Protein AF-A0A961CPA6-F1 (afdb_monomer)

Solvent-accessible surface area (backbone atoms only — not comparable to full-atom values): 4856 Å² total; per-residue (Å²): 136,83,77,77,85,76,70,89,69,88,83,78,95,75,92,78,92,65,60,66,72,56,49,56,50,44,51,50,56,14,62,79,66,79,48,55,53,65,58,57,50,52,53,53,49,51,58,48,59,76,64,51,67,59,68,74,68,71,69,46,77,81,80,80,72,73,83,78,79,85,130

Foldseek 3Di:
DDDPPPDPDDDDDDDDDDDPVVVVVLVVVCVVVVHDSVVVVVVVVVVVVVPDDDPVVVPPPPPPPPPPDDD

Secondary structure (DSSP, 8-state):
-PPP---SSPP--------HHHHHHHHHHHHHTT--HHHHHHHHHHHHHHHSPPHHHHSS-----------

Sequence (71 aa):
MGRPRVSDERRIATAVRLPESVHRRLQAAARDRDVSANLIVTRAVEEYLDRLPSADAVLAPSRTGTPRTAS

Nearest PDB structures (foldseek):
  5x3t-assembly1_G  TM=6.258E-01  e=1.064E+00  Mycobacterium tuberculosis H37Rv
  5x3t-assembly1_E  TM=6.513E-01  e=1.813E+00  Mycobacterium tuberculosis H37Rv
  8pv2-assembly1_CQ  TM=6.513E-01  e=8.974E+00  Thermochaetoides thermophila DSM 1495

Structure (mmCIF, N/CA/C/O backbone):
data_AF-A0A961CPA6-F1
#
_entry.id   AF-A0A961CPA6-F1
#
loop_
_atom_site.group_PDB
_atom_site.id
_atom_site.type_symbol
_atom_site.label_atom_id
_atom_site.label_alt_id
_atom_site.label_comp_id
_atom_site.label_asym_id
_atom_site.label_entity_id
_atom_site.label_seq_id
_atom_site.pdbx_PDB_ins_code
_atom_site.Cartn_x
_atom_site.Cartn_y
_atom_site.Cartn_z
_atom_site.occupancy
_atom_site.B_iso_or_equiv
_atom_site.auth_seq_id
_atom_site.auth_comp_id
_atom_site.auth_asym_id
_atom_site.auth_atom_id
_atom_site.pdbx_PDB_model_num
ATOM 1 N N . MET A 1 1 ? 9.122 9.383 -27.911 1.00 47.56 1 MET A N 1
ATOM 2 C CA . MET A 1 1 ? 9.628 9.065 -26.556 1.00 47.56 1 MET A CA 1
ATOM 3 C C . MET A 1 1 ? 8.915 9.974 -25.561 1.00 47.56 1 MET A C 1
ATOM 5 O O . MET A 1 1 ? 9.192 11.165 -25.550 1.00 47.56 1 MET A O 1
ATOM 9 N N . GLY A 1 2 ? 7.916 9.461 -24.836 1.00 63.44 2 GLY A N 1
ATOM 10 C CA . GLY A 1 2 ? 7.108 10.248 -23.895 1.00 63.44 2 GLY A CA 1
ATOM 11 C C . GLY A 1 2 ? 7.861 10.489 -22.588 1.00 63.44 2 GLY A C 1
ATOM 12 O O . GLY A 1 2 ? 8.420 9.555 -22.019 1.00 63.44 2 GLY A O 1
ATOM 13 N N . ARG A 1 3 ? 7.907 11.743 -22.132 1.00 65.56 3 ARG A N 1
ATOM 14 C CA . ARG A 1 3 ? 8.545 12.129 -20.866 1.00 65.56 3 ARG A CA 1
ATOM 15 C C . ARG A 1 3 ? 7.892 11.355 -19.705 1.00 65.56 3 ARG A C 1
ATOM 17 O O . ARG A 1 3 ? 6.661 11.315 -19.658 1.00 65.56 3 ARG A O 1
ATOM 24 N N . PRO A 1 4 ? 8.665 10.762 -18.772 1.00 66.12 4 PRO A N 1
ATOM 25 C CA . PRO A 1 4 ? 8.102 10.120 -17.588 1.00 66.12 4 PRO A CA 1
ATOM 26 C C . PRO A 1 4 ? 7.185 11.100 -16.857 1.00 66.12 4 PRO A C 1
ATOM 28 O O . PRO A 1 4 ? 7.539 12.271 -16.709 1.00 66.12 4 PRO A O 1
ATOM 31 N N . ARG A 1 5 ? 6.009 10.635 -16.420 1.00 64.12 5 ARG A N 1
ATOM 32 C CA . ARG A 1 5 ? 5.075 11.444 -15.628 1.00 64.12 5 ARG A CA 1
ATOM 33 C C . ARG A 1 5 ? 5.777 11.795 -14.318 1.00 64.12 5 ARG A C 1
ATOM 35 O O . ARG A 1 5 ? 5.902 10.951 -13.432 1.00 64.12 5 ARG A O 1
ATOM 42 N N . VAL A 1 6 ? 6.304 13.012 -14.237 1.00 65.00 6 VAL A N 1
ATOM 43 C CA . VAL A 1 6 ? 6.824 13.564 -12.990 1.00 65.00 6 VAL A CA 1
ATOM 44 C C . VAL A 1 6 ? 5.597 13.802 -12.122 1.00 65.00 6 VAL A C 1
ATOM 46 O O . VAL A 1 6 ? 4.695 14.533 -12.508 1.00 65.00 6 VAL A O 1
ATOM 49 N N . SER A 1 7 ? 5.512 13.081 -11.010 1.00 63.50 7 SER A N 1
ATOM 50 C CA . SER A 1 7 ? 4.544 13.392 -9.964 1.00 63.50 7 SER A CA 1
ATOM 51 C C . SER A 1 7 ? 5.017 14.684 -9.309 1.00 63.50 7 SER A C 1
ATOM 53 O O . SER A 1 7 ? 6.141 14.702 -8.813 1.00 63.50 7 SER A O 1
ATOM 55 N N . ASP A 1 8 ? 4.205 15.741 -9.330 1.00 75.31 8 ASP A N 1
ATOM 56 C CA . ASP A 1 8 ? 4.589 17.054 -8.783 1.00 75.31 8 ASP A CA 1
ATOM 57 C C . ASP A 1 8 ? 4.753 17.034 -7.253 1.00 75.31 8 ASP A C 1
ATOM 59 O O . ASP A 1 8 ? 5.439 17.871 -6.669 1.00 75.31 8 ASP A O 1
ATOM 63 N N . GLU A 1 9 ? 4.165 16.038 -6.590 1.00 84.00 9 GLU A N 1
ATOM 64 C CA . GLU A 1 9 ? 4.261 15.869 -5.146 1.00 84.00 9 GLU A CA 1
ATOM 65 C C . GLU A 1 9 ? 5.601 15.264 -4.695 1.00 84.00 9 GLU A C 1
ATOM 67 O O . GLU A 1 9 ? 6.043 14.205 -5.162 1.00 84.00 9 GLU A O 1
ATOM 72 N N . ARG A 1 10 ? 6.236 15.926 -3.721 1.00 88.44 10 ARG A N 1
ATOM 73 C CA . ARG A 1 10 ? 7.486 15.480 -3.098 1.00 88.44 10 ARG A CA 1
ATOM 74 C C . ARG A 1 10 ? 7.260 14.201 -2.287 1.00 88.44 10 ARG A C 1
ATOM 76 O O . ARG A 1 10 ? 6.495 14.196 -1.331 1.00 88.44 10 ARG A O 1
ATOM 83 N N . ARG A 1 11 ? 8.017 13.142 -2.590 1.00 87.56 11 ARG A N 1
ATOM 84 C CA . ARG A 1 11 ? 7.976 11.863 -1.856 1.00 87.56 11 ARG A CA 1
ATOM 85 C C . ARG A 1 11 ? 9.113 11.751 -0.845 1.00 87.56 11 ARG A C 1
ATOM 87 O O . ARG A 1 11 ? 10.247 12.129 -1.137 1.00 87.56 11 ARG A O 1
ATOM 94 N N . ILE A 1 12 ? 8.813 11.191 0.324 1.00 92.75 12 ILE A N 1
ATOM 95 C CA . ILE A 1 12 ? 9.794 10.854 1.362 1.00 92.75 12 ILE A CA 1
ATOM 96 C C . ILE A 1 12 ? 9.943 9.332 1.387 1.00 92.75 12 ILE A C 1
ATOM 98 O O . ILE A 1 12 ? 8.948 8.610 1.399 1.00 92.75 12 ILE A O 1
ATOM 102 N N . ALA A 1 13 ? 11.182 8.838 1.371 1.00 92.69 13 ALA A N 1
ATOM 103 C CA . ALA A 1 13 ? 11.443 7.410 1.497 1.00 92.69 13 ALA A CA 1
ATOM 104 C C . ALA A 1 13 ? 11.180 6.963 2.942 1.00 92.69 13 ALA A C 1
ATOM 106 O O . ALA A 1 13 ? 11.889 7.372 3.861 1.00 92.69 13 ALA A O 1
ATOM 107 N N . THR A 1 14 ? 10.179 6.105 3.125 1.00 93.00 14 THR A N 1
ATOM 108 C CA . THR A 1 14 ? 9.783 5.587 4.439 1.00 93.00 14 THR A CA 1
ATOM 109 C C . THR A 1 14 ? 10.036 4.087 4.496 1.00 93.00 14 THR A C 1
ATOM 111 O O . THR A 1 14 ? 9.463 3.321 3.722 1.00 93.00 14 THR A O 1
ATOM 114 N N . ALA A 1 15 ? 10.891 3.650 5.422 1.00 93.62 15 ALA A N 1
ATOM 115 C CA . ALA A 1 15 ? 11.137 2.231 5.652 1.00 93.62 15 ALA A CA 1
ATOM 116 C C . ALA A 1 15 ? 10.056 1.650 6.575 1.00 93.62 15 ALA A C 1
ATOM 118 O O . ALA A 1 15 ? 9.970 2.017 7.746 1.00 93.62 15 ALA A O 1
ATOM 119 N N . VAL A 1 16 ? 9.257 0.713 6.062 1.00 94.06 16 VAL A N 1
ATOM 120 C CA . VAL A 1 16 ? 8.242 -0.013 6.840 1.00 94.06 16 VAL A CA 1
ATOM 121 C C . VAL A 1 16 ? 8.664 -1.471 6.970 1.00 94.06 16 VAL A C 1
ATOM 123 O O . VAL A 1 16 ? 8.974 -2.130 5.978 1.00 94.06 16 VAL A O 1
ATOM 126 N N . ARG A 1 17 ? 8.670 -1.991 8.200 1.00 96.56 17 ARG A N 1
ATOM 127 C CA . ARG A 1 17 ? 8.937 -3.409 8.465 1.00 96.56 17 ARG A CA 1
ATOM 128 C C . ARG A 1 17 ? 7.618 -4.171 8.456 1.00 96.56 17 ARG A C 1
ATOM 130 O O . ARG A 1 17 ? 6.763 -3.928 9.301 1.00 96.56 17 ARG A O 1
ATOM 137 N N . LEU A 1 18 ? 7.465 -5.088 7.507 1.00 96.06 18 LEU A N 1
ATOM 138 C CA . LEU A 1 18 ? 6.299 -5.963 7.399 1.00 96.06 18 LEU A CA 1
ATOM 139 C C . LEU A 1 18 ? 6.681 -7.387 7.818 1.00 96.06 18 LEU A C 1
ATOM 141 O O . LEU A 1 18 ? 7.808 -7.806 7.538 1.00 96.06 18 LEU A O 1
ATOM 145 N N . PRO A 1 19 ? 5.759 -8.160 8.421 1.00 98.50 19 PRO A N 1
ATOM 146 C CA . PRO A 1 19 ? 5.940 -9.601 8.540 1.00 98.50 19 PRO A CA 1
ATOM 147 C C . PRO A 1 19 ? 6.216 -10.220 7.165 1.00 98.50 19 PRO A C 1
ATOM 149 O O . PRO A 1 19 ? 5.631 -9.801 6.162 1.00 98.50 19 PRO A O 1
ATOM 152 N N . GLU A 1 20 ? 7.070 -11.242 7.110 1.00 98.25 20 GLU A N 1
ATOM 153 C CA . GLU A 1 20 ? 7.484 -11.865 5.846 1.00 98.25 20 GLU A CA 1
ATOM 154 C C . GLU A 1 20 ? 6.287 -12.351 5.014 1.00 98.25 20 GLU A C 1
ATOM 156 O O . GLU A 1 20 ? 6.222 -12.123 3.804 1.00 98.25 20 GLU A O 1
ATOM 161 N N . SER A 1 21 ? 5.300 -12.966 5.670 1.00 98.19 21 SER A N 1
ATOM 162 C 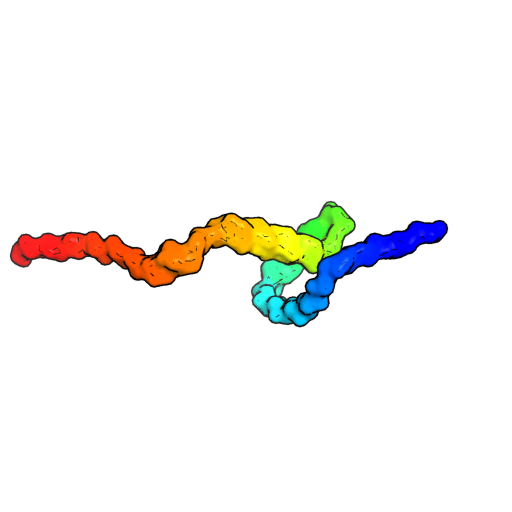CA . SER A 1 21 ? 4.075 -13.446 5.024 1.00 98.19 21 SER A CA 1
ATOM 163 C C . SER A 1 21 ? 3.299 -12.318 4.335 1.00 98.19 21 SER A C 1
ATOM 165 O O . SER A 1 21 ? 2.789 -12.501 3.229 1.00 98.19 21 SER A O 1
ATOM 167 N N . VAL A 1 22 ? 3.250 -11.134 4.949 1.00 98.19 22 VAL A N 1
ATOM 168 C CA . VAL A 1 22 ? 2.600 -9.943 4.387 1.00 98.19 22 VAL A CA 1
ATOM 169 C C . VAL A 1 22 ? 3.420 -9.386 3.229 1.00 98.19 22 VAL A C 1
ATOM 171 O O . VAL A 1 22 ? 2.853 -9.087 2.180 1.00 98.19 22 VAL A O 1
ATOM 174 N N . HIS A 1 23 ? 4.747 -9.314 3.371 1.00 98.06 23 HIS A N 1
ATOM 175 C CA . HIS A 1 23 ? 5.631 -8.866 2.295 1.00 98.06 23 HIS A CA 1
ATOM 176 C C . HIS A 1 23 ? 5.477 -9.732 1.037 1.00 98.06 23 HIS A C 1
ATOM 178 O O . HIS A 1 23 ? 5.278 -9.204 -0.056 1.00 98.06 23 HIS A O 1
ATOM 184 N N . ARG A 1 24 ? 5.487 -11.065 1.179 1.00 98.44 24 ARG A N 1
ATOM 185 C CA . ARG A 1 24 ? 5.299 -11.993 0.049 1.00 98.44 24 ARG A CA 1
ATOM 186 C C . ARG A 1 24 ? 3.940 -11.807 -0.629 1.00 98.44 24 ARG A C 1
ATOM 188 O O . ARG A 1 24 ? 3.872 -11.766 -1.855 1.00 98.44 24 ARG A O 1
ATOM 195 N N . ARG A 1 25 ? 2.865 -11.647 0.153 1.00 98.31 25 ARG A N 1
ATOM 196 C CA . ARG A 1 25 ? 1.515 -11.386 -0.380 1.00 98.31 25 ARG A CA 1
ATOM 197 C C . ARG A 1 25 ? 1.432 -10.054 -1.125 1.00 98.31 25 ARG A C 1
ATOM 199 O O . ARG A 1 25 ? 0.800 -10.000 -2.174 1.00 98.31 25 ARG A O 1
ATOM 206 N N . LEU A 1 26 ? 2.084 -9.008 -0.619 1.00 98.19 26 LEU A N 1
ATOM 207 C CA . LEU A 1 26 ? 2.162 -7.709 -1.288 1.00 98.19 26 LEU A CA 1
ATOM 208 C C . LEU A 1 26 ? 2.880 -7.817 -2.640 1.00 98.19 26 LEU A C 1
ATOM 210 O O . LEU A 1 26 ? 2.385 -7.288 -3.632 1.00 98.19 26 LEU A O 1
ATOM 214 N N . GLN A 1 27 ? 4.007 -8.532 -2.694 1.00 98.38 27 GLN A N 1
ATOM 215 C CA . GLN A 1 27 ? 4.756 -8.740 -3.938 1.00 98.38 27 GLN A CA 1
ATOM 216 C C . GLN A 1 27 ? 3.949 -9.528 -4.975 1.00 98.38 27 GLN A C 1
ATOM 218 O O . GLN A 1 27 ? 3.923 -9.151 -6.144 1.00 98.38 27 GLN A O 1
ATOM 223 N N . ALA A 1 28 ? 3.250 -10.586 -4.550 1.00 98.44 28 ALA A N 1
ATOM 224 C CA . ALA A 1 28 ? 2.352 -11.334 -5.427 1.00 98.44 28 ALA A CA 1
ATOM 225 C C . ALA A 1 28 ? 1.240 -10.426 -5.979 1.00 98.44 28 ALA A C 1
ATOM 227 O O . ALA A 1 28 ? 1.065 -10.327 -7.188 1.00 98.44 28 ALA A O 1
ATO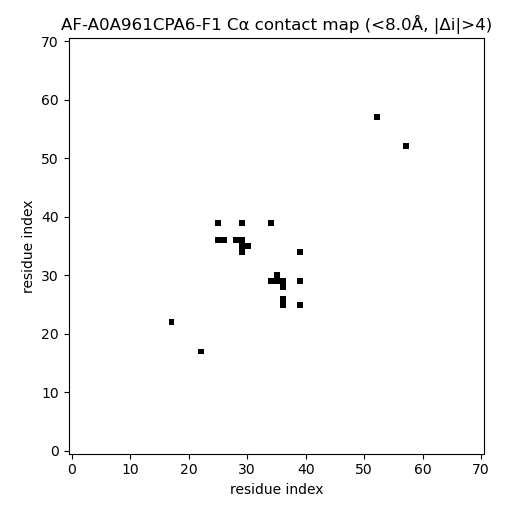M 228 N N . ALA A 1 29 ? 0.571 -9.662 -5.108 1.00 98.25 29 ALA A N 1
ATOM 229 C CA . ALA A 1 29 ? -0.503 -8.763 -5.516 1.00 98.25 29 ALA A CA 1
ATOM 230 C C . ALA A 1 29 ? -0.046 -7.665 -6.493 1.00 98.25 29 ALA A C 1
ATOM 232 O O . ALA A 1 29 ? -0.812 -7.299 -7.388 1.00 98.25 29 ALA A O 1
ATOM 233 N N . ALA A 1 30 ? 1.172 -7.147 -6.313 1.00 98.19 30 ALA A N 1
ATOM 234 C CA . ALA A 1 30 ? 1.808 -6.179 -7.202 1.00 98.19 30 ALA A CA 1
ATOM 235 C C . ALA A 1 30 ? 2.090 -6.786 -8.582 1.00 98.19 30 ALA A C 1
ATOM 237 O O . ALA A 1 30 ? 1.694 -6.214 -9.597 1.00 98.19 30 ALA A O 1
ATOM 238 N N . ARG A 1 31 ? 2.689 -7.984 -8.608 1.00 98.31 31 ARG A N 1
ATOM 239 C CA . ARG A 1 31 ? 2.993 -8.721 -9.838 1.00 98.31 31 ARG A CA 1
ATOM 240 C C . ARG A 1 31 ? 1.734 -9.064 -10.632 1.00 98.31 31 ARG A C 1
ATOM 242 O O . ARG A 1 31 ? 1.707 -8.822 -11.831 1.00 98.31 31 ARG A O 1
ATOM 249 N N . ASP A 1 32 ? 0.694 -9.568 -9.971 1.00 98.38 32 ASP A N 1
ATOM 250 C CA . ASP A 1 32 ? -0.562 -9.968 -10.624 1.00 98.38 32 ASP A CA 1
ATOM 251 C C . ASP A 1 32 ? -1.283 -8.794 -11.304 1.00 98.38 32 ASP A C 1
ATOM 253 O O . ASP A 1 32 ? -2.073 -8.990 -12.223 1.00 98.38 32 ASP A O 1
ATOM 257 N N . ARG A 1 33 ? -1.035 -7.566 -10.833 1.00 97.25 33 ARG A N 1
ATOM 258 C CA . ARG A 1 33 ? -1.674 -6.332 -11.317 1.00 97.25 33 ARG A CA 1
ATOM 259 C C . ARG A 1 33 ? -0.778 -5.501 -12.232 1.00 97.25 33 ARG A C 1
ATOM 261 O O . ARG A 1 33 ? -1.223 -4.448 -12.671 1.00 97.25 33 ARG A O 1
ATOM 268 N N . ASP A 1 34 ? 0.457 -5.941 -12.472 1.00 97.50 34 ASP A N 1
ATOM 269 C CA . ASP A 1 34 ? 1.490 -5.182 -13.185 1.00 97.50 34 ASP A CA 1
ATOM 270 C C . ASP A 1 34 ? 1.691 -3.757 -12.620 1.00 97.50 34 ASP A C 1
ATOM 272 O O . ASP A 1 34 ? 1.743 -2.754 -13.331 1.00 97.50 34 ASP A O 1
ATOM 276 N N . VAL A 1 35 ? 1.764 -3.647 -11.287 1.00 97.81 35 VAL A N 1
ATOM 277 C CA . VAL A 1 35 ? 2.006 -2.378 -10.578 1.00 97.81 35 VAL A CA 1
ATOM 278 C C . VAL A 1 35 ? 3.111 -2.518 -9.539 1.00 97.81 35 VAL A C 1
ATOM 280 O O . VAL A 1 35 ? 3.479 -3.614 -9.129 1.00 97.81 35 VAL A O 1
ATOM 283 N N . SER A 1 36 ? 3.641 -1.392 -9.058 1.00 97.12 36 SER A N 1
ATOM 284 C CA . SER A 1 36 ? 4.638 -1.414 -7.986 1.00 97.12 36 SER A CA 1
ATOM 285 C C . SER A 1 36 ? 4.009 -1.698 -6.617 1.00 97.12 36 SER A C 1
ATOM 287 O O . SER A 1 36 ? 2.916 -1.226 -6.300 1.00 97.12 36 SER A O 1
ATOM 289 N N . ALA A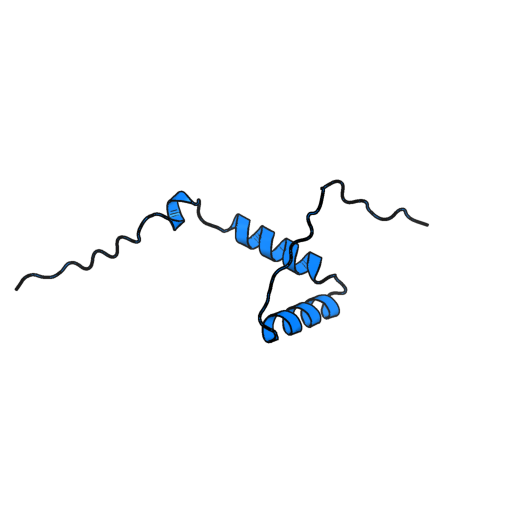 1 37 ? 4.751 -2.395 -5.752 1.00 96.38 37 ALA A N 1
ATOM 290 C CA . ALA A 1 37 ? 4.375 -2.568 -4.347 1.00 96.38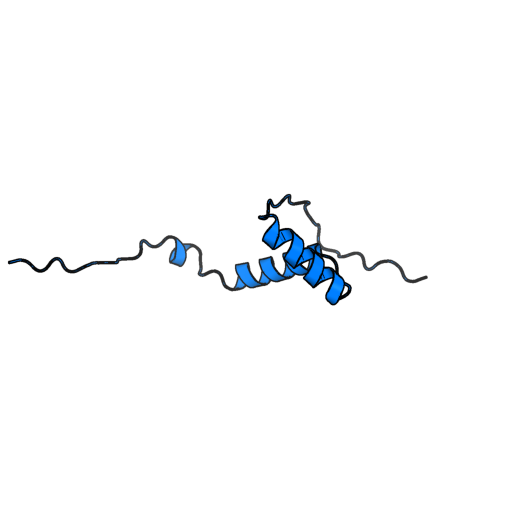 37 ALA A CA 1
ATOM 291 C C . ALA A 1 37 ? 4.192 -1.216 -3.632 1.00 96.38 37 ALA A C 1
ATOM 293 O O . ALA A 1 37 ? 3.286 -1.074 -2.816 1.00 96.38 37 ALA A O 1
ATOM 294 N N . ASN A 1 38 ? 4.998 -0.207 -3.992 1.00 95.62 38 ASN A N 1
ATOM 295 C CA . ASN A 1 38 ? 4.846 1.153 -3.479 1.00 95.62 38 ASN A CA 1
ATOM 296 C C . ASN A 1 38 ? 3.457 1.727 -3.793 1.00 95.62 38 ASN A C 1
ATOM 298 O O . ASN A 1 38 ? 2.840 2.286 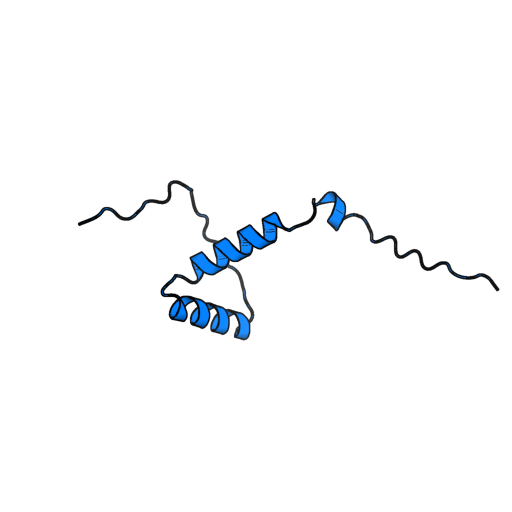-2.902 1.00 95.62 38 ASN A O 1
ATOM 302 N N . LEU A 1 39 ? 2.936 1.557 -5.018 1.00 95.75 39 LEU A N 1
ATOM 303 C CA . LEU A 1 39 ? 1.598 2.049 -5.373 1.00 95.75 39 LEU A CA 1
ATOM 304 C C . LEU A 1 39 ? 0.508 1.417 -4.500 1.00 95.75 39 LEU A C 1
ATOM 306 O O . LEU A 1 39 ? -0.387 2.118 -4.034 1.00 95.7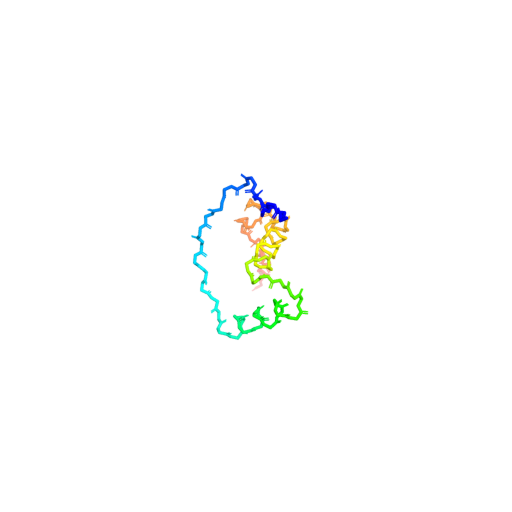5 39 LEU A O 1
ATOM 310 N N . ILE A 1 40 ? 0.585 0.101 -4.282 1.00 97.31 40 ILE A N 1
ATOM 311 C CA . ILE A 1 40 ? -0.379 -0.614 -3.437 1.00 97.31 40 ILE A CA 1
ATOM 312 C C . ILE A 1 40 ? -0.298 -0.107 -1.996 1.00 97.31 40 ILE A C 1
ATOM 314 O O . ILE A 1 40 ? -1.331 0.183 -1.401 1.00 97.31 40 ILE A O 1
ATOM 318 N N . VAL A 1 41 ? 0.915 0.033 -1.450 1.00 96.38 41 VAL A N 1
ATOM 319 C CA . VAL A 1 41 ? 1.126 0.543 -0.088 1.00 96.38 41 VAL A CA 1
ATOM 320 C C . VAL A 1 41 ? 0.604 1.969 0.048 1.00 96.38 41 VAL A C 1
ATOM 322 O O . VAL A 1 41 ? -0.137 2.234 0.984 1.00 96.38 41 VAL A O 1
ATOM 325 N N . THR A 1 42 ? 0.934 2.864 -0.885 1.00 95.31 42 THR A N 1
ATOM 326 C CA . THR A 1 42 ? 0.462 4.254 -0.869 1.00 95.31 42 THR A CA 1
ATOM 327 C C . THR A 1 42 ? -1.064 4.315 -0.836 1.00 95.31 42 THR A C 1
ATOM 329 O O . THR A 1 42 ? -1.610 4.897 0.093 1.00 95.31 42 THR A O 1
ATOM 332 N N . ARG A 1 43 ? -1.752 3.621 -1.754 1.00 96.19 43 ARG A N 1
ATOM 333 C CA . ARG A 1 43 ? -3.225 3.603 -1.787 1.00 96.19 43 ARG A CA 1
ATOM 334 C C . ARG A 1 43 ? -3.845 3.012 -0.526 1.00 96.19 43 ARG A C 1
ATOM 336 O O . ARG A 1 43 ? -4.823 3.541 -0.019 1.00 96.19 43 ARG A O 1
ATOM 343 N N . ALA A 1 44 ? -3.283 1.916 -0.020 1.00 95.75 44 ALA A N 1
ATOM 344 C CA . ALA A 1 44 ? -3.789 1.280 1.192 1.00 95.75 44 ALA A CA 1
ATOM 345 C C . ALA A 1 44 ? -3.615 2.177 2.426 1.00 95.75 44 ALA A C 1
ATOM 347 O O . ALA A 1 44 ? -4.475 2.184 3.303 1.00 95.75 44 ALA A O 1
ATOM 348 N N . VAL A 1 45 ? -2.508 2.924 2.499 1.00 95.38 45 VAL A N 1
ATOM 349 C CA . VAL A 1 45 ? -2.254 3.889 3.574 1.00 95.38 45 VAL A CA 1
ATOM 350 C C . VAL A 1 45 ? -3.199 5.082 3.459 1.00 95.38 45 VAL A C 1
ATOM 352 O O . VAL A 1 45 ? -3.815 5.419 4.461 1.00 95.38 45 VAL A O 1
ATOM 355 N N . GLU A 1 46 ? -3.369 5.669 2.272 1.00 95.25 46 GLU A N 1
ATOM 356 C CA . GLU A 1 46 ? -4.339 6.750 2.022 1.00 95.25 46 GLU A CA 1
ATOM 357 C C . GLU A 1 46 ? -5.753 6.330 2.451 1.00 95.25 46 GLU A C 1
ATOM 359 O O . GLU A 1 46 ? -6.342 6.948 3.332 1.00 95.25 46 GLU A O 1
ATOM 364 N N . GLU A 1 47 ? -6.244 5.197 1.942 1.00 96.06 47 GLU A N 1
ATOM 365 C CA . GLU A 1 47 ? -7.579 4.681 2.268 1.00 96.06 47 GLU A CA 1
ATOM 366 C C . GLU A 1 47 ? -7.740 4.359 3.762 1.00 96.06 47 GLU A C 1
ATOM 368 O O . GLU A 1 47 ? -8.828 4.471 4.329 1.00 96.06 47 GLU A O 1
ATOM 373 N N . TYR A 1 48 ? -6.679 3.893 4.423 1.00 93.31 48 TYR A N 1
ATOM 374 C CA . TYR A 1 48 ? -6.719 3.648 5.859 1.00 93.31 48 TYR A CA 1
ATOM 375 C C . TYR A 1 48 ? -6.806 4.958 6.645 1.00 93.31 48 TYR A C 1
ATOM 377 O O . TYR A 1 48 ? -7.627 5.052 7.554 1.00 93.31 48 TYR A O 1
ATOM 385 N N . LEU A 1 49 ? -5.997 5.957 6.282 1.00 93.62 49 LEU A N 1
ATOM 386 C CA . LEU A 1 49 ? -5.979 7.267 6.932 1.00 93.62 49 LEU A CA 1
ATOM 387 C C . LEU A 1 49 ? -7.307 8.010 6.753 1.00 93.62 49 LEU A C 1
ATOM 389 O O . LEU A 1 49 ? -7.816 8.548 7.731 1.00 93.62 49 LEU A O 1
ATOM 393 N N . ASP A 1 50 ? -7.911 7.957 5.564 1.00 92.62 50 ASP A N 1
ATOM 394 C CA . ASP A 1 50 ? -9.217 8.571 5.283 1.00 92.62 50 ASP A CA 1
ATOM 395 C C . ASP A 1 50 ? -10.354 7.965 6.122 1.00 92.62 50 ASP A C 1
ATOM 397 O O . ASP A 1 50 ? -11.364 8.616 6.393 1.00 92.62 50 ASP A O 1
ATOM 401 N N . ARG A 1 51 ? -10.202 6.701 6.541 1.00 92.69 51 ARG A N 1
ATOM 402 C CA . ARG A 1 51 ? -11.175 5.981 7.375 1.00 92.69 51 ARG A CA 1
ATOM 403 C C . ARG A 1 51 ? -10.899 6.081 8.868 1.00 92.69 51 ARG A C 1
ATOM 405 O O . ARG A 1 51 ? -11.730 5.611 9.650 1.00 92.69 51 ARG A O 1
ATOM 412 N N . LEU A 1 52 ? -9.750 6.616 9.285 1.00 87.88 52 LEU A N 1
ATOM 413 C CA . LEU A 1 52 ? -9.473 6.764 10.707 1.00 87.88 52 LEU A CA 1
ATOM 414 C C . LEU A 1 52 ? -10.519 7.698 11.329 1.00 87.88 52 LEU A C 1
ATOM 416 O O . LEU A 1 52 ? -10.809 8.759 10.771 1.00 87.88 52 LEU A O 1
ATOM 420 N N . PRO A 1 53 ? -11.085 7.344 12.496 1.00 81.94 53 PRO A N 1
ATOM 421 C CA . PRO A 1 53 ? -11.851 8.311 13.261 1.00 81.94 53 PRO A CA 1
ATOM 422 C C . PRO A 1 53 ? -10.949 9.508 13.574 1.00 81.94 53 PRO A C 1
ATOM 424 O O . PRO A 1 53 ? -9.733 9.344 13.718 1.00 81.94 53 PRO A O 1
ATOM 427 N N . SER A 1 54 ? -11.539 10.698 13.734 1.00 75.31 54 SER A N 1
ATOM 428 C CA . SER A 1 54 ? -10.798 11.854 14.255 1.00 75.31 54 SER A CA 1
ATOM 429 C C . SER A 1 54 ? -9.998 11.436 15.495 1.00 75.31 54 SER A C 1
ATOM 431 O O . SER A 1 54 ? -10.495 10.650 16.306 1.00 75.31 54 SER A O 1
ATOM 433 N N . ALA A 1 55 ? -8.764 11.926 15.640 1.00 66.75 55 ALA A N 1
ATOM 434 C CA . ALA A 1 55 ? -7.857 11.521 16.718 1.00 66.75 55 ALA A CA 1
ATOM 435 C C . ALA A 1 55 ? -8.509 11.643 18.111 1.00 66.75 55 ALA A C 1
ATOM 437 O O . ALA A 1 55 ? -8.292 10.792 18.976 1.00 66.75 55 ALA A O 1
ATOM 438 N N . ASP A 1 56 ? -9.399 12.623 18.280 1.00 63.31 56 ASP A N 1
ATOM 439 C CA . ASP A 1 56 ? -10.191 12.835 19.496 1.00 63.31 56 ASP A CA 1
ATOM 440 C C . ASP A 1 56 ? -11.150 11.674 19.822 1.00 63.31 56 ASP A C 1
ATOM 442 O O . ASP A 1 56 ? -11.433 11.409 20.988 1.00 63.31 56 ASP A O 1
ATOM 446 N N . ALA A 1 57 ? -11.629 10.937 18.815 1.00 61.81 57 ALA A N 1
ATOM 447 C CA . ALA A 1 57 ? -12.512 9.783 18.983 1.00 61.81 57 ALA A CA 1
ATOM 448 C C . ALA A 1 57 ? -11.752 8.476 19.277 1.00 61.81 57 ALA A C 1
ATOM 450 O O . ALA A 1 57 ? -12.309 7.584 19.911 1.00 61.81 57 ALA A O 1
ATOM 451 N N . VAL A 1 58 ? -10.490 8.359 18.844 1.00 60.41 58 VAL A N 1
ATOM 452 C CA . VAL A 1 58 ? -9.639 7.176 19.095 1.00 60.41 58 VAL A CA 1
ATOM 453 C C . VAL A 1 58 ? -8.964 7.246 20.468 1.00 60.41 58 VAL A C 1
ATOM 455 O O . VAL A 1 58 ? -8.738 6.217 21.100 1.00 60.41 58 VAL A O 1
ATOM 458 N N . LEU A 1 59 ? -8.655 8.458 20.941 1.00 58.47 59 LEU A N 1
ATOM 459 C CA . LEU A 1 59 ? -8.032 8.703 2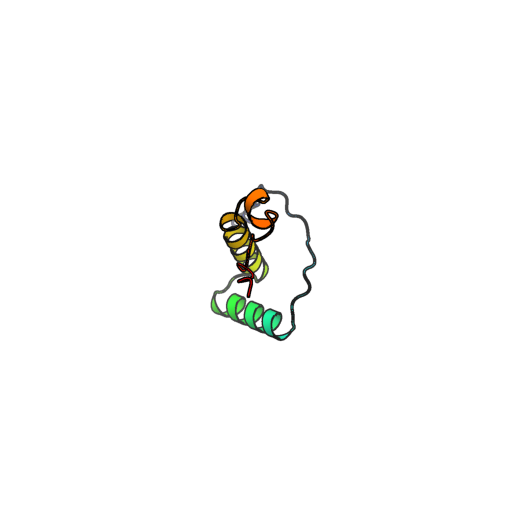2.246 1.00 58.47 59 LEU A CA 1
ATOM 460 C C . LEU A 1 59 ? -9.046 8.848 23.390 1.00 58.47 59 LEU A C 1
ATOM 462 O O . LEU A 1 59 ? -8.651 8.837 24.558 1.00 58.47 59 LEU A O 1
ATOM 466 N N . ALA A 1 60 ? -10.341 8.974 23.085 1.00 55.25 60 ALA A N 1
ATOM 467 C CA . ALA A 1 60 ? -11.379 8.935 24.102 1.00 55.25 60 ALA A CA 1
ATOM 468 C C . ALA A 1 60 ? -11.356 7.551 24.776 1.00 55.25 60 ALA A C 1
ATOM 470 O O . ALA A 1 60 ? -11.534 6.542 24.088 1.00 55.25 60 ALA A O 1
ATOM 471 N N . PRO A 1 61 ? -11.147 7.458 26.104 1.00 55.50 61 PRO A N 1
ATOM 472 C CA . PRO A 1 61 ? -11.175 6.174 26.778 1.00 55.50 61 PRO A CA 1
ATOM 473 C C . PRO A 1 61 ? -12.544 5.550 26.532 1.00 55.50 61 PRO A C 1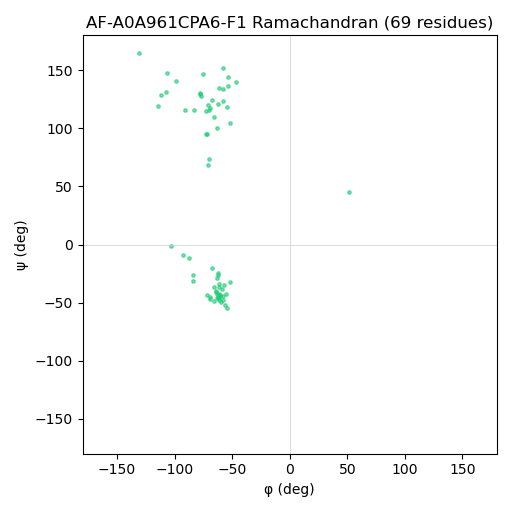
ATOM 475 O O . PRO A 1 61 ? -13.576 6.159 26.840 1.00 55.50 61 PRO A O 1
ATOM 478 N N . SER A 1 62 ? -12.555 4.341 25.972 1.00 59.00 62 SER A N 1
ATOM 479 C CA . SER A 1 62 ? -13.748 3.511 25.904 1.00 59.00 62 SER A CA 1
ATOM 480 C C . SER A 1 62 ? -14.309 3.425 27.317 1.00 59.00 62 SER A C 1
ATOM 482 O O . SER A 1 62 ? -13.753 2.750 28.183 1.00 59.00 62 SER A O 1
ATOM 484 N N . ARG A 1 63 ? -15.401 4.153 27.574 1.00 61.31 63 ARG A N 1
ATOM 485 C CA . ARG A 1 63 ? -16.190 4.023 28.797 1.00 61.31 63 ARG A CA 1
ATOM 486 C C . ARG A 1 63 ? -16.928 2.690 28.732 1.00 61.31 63 ARG A C 1
ATOM 488 O O . ARG A 1 63 ? -18.148 2.647 28.634 1.00 61.31 63 ARG A O 1
ATOM 495 N N . THR A 1 64 ? -16.191 1.588 28.807 1.00 55.81 64 THR A N 1
ATOM 496 C CA . THR A 1 64 ? -16.708 0.311 29.294 1.00 55.81 64 THR A CA 1
ATOM 497 C C . THR A 1 64 ? -16.938 0.469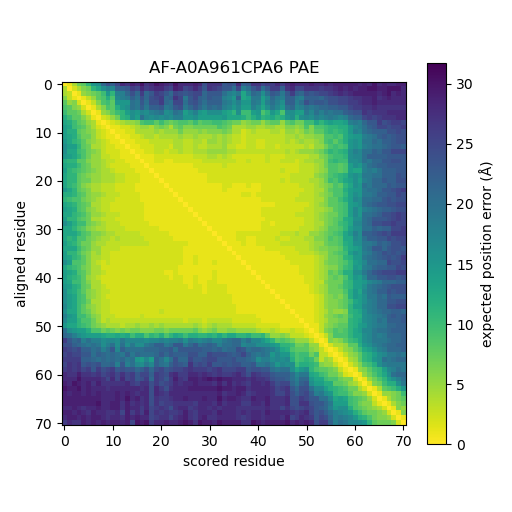 30.791 1.00 55.81 64 THR A C 1
ATOM 499 O O . THR A 1 64 ? -16.163 0.016 31.627 1.00 55.81 64 THR A O 1
ATOM 502 N N . GLY A 1 65 ? -17.996 1.206 31.128 1.00 53.19 65 GLY A N 1
ATOM 503 C CA . GLY A 1 65 ? -18.612 1.138 32.436 1.00 53.19 65 GLY A CA 1
ATOM 504 C C . GLY A 1 65 ? -19.360 -0.181 32.513 1.00 53.19 65 GLY A C 1
ATOM 505 O O . GLY A 1 65 ? -20.492 -0.274 32.052 1.00 53.19 65 GLY A O 1
ATOM 506 N N . THR A 1 66 ? -18.731 -1.209 33.071 1.00 56.97 66 THR A N 1
ATOM 507 C CA . THR A 1 66 ? -19.474 -2.348 33.607 1.00 56.97 66 THR A CA 1
ATOM 508 C C . THR A 1 66 ? -20.203 -1.832 34.849 1.00 56.97 66 THR A C 1
ATOM 510 O O . THR A 1 66 ? -19.524 -1.395 35.784 1.00 56.97 66 THR A O 1
ATOM 513 N N . PRO A 1 67 ? -21.547 -1.823 34.912 1.00 56.44 67 PRO A N 1
ATOM 514 C CA . PRO A 1 67 ? -22.217 -1.543 36.168 1.00 56.44 67 PRO A CA 1
ATOM 515 C C . PRO A 1 67 ? -21.880 -2.699 37.110 1.00 56.44 67 PRO A C 1
ATOM 517 O O . PRO A 1 67 ? -22.288 -3.839 36.898 1.00 56.44 67 PRO A O 1
ATOM 520 N N . ARG A 1 68 ? -21.061 -2.416 38.126 1.00 58.06 68 ARG A N 1
ATOM 521 C CA . ARG A 1 68 ? -20.814 -3.349 39.221 1.00 58.06 68 ARG A CA 1
ATOM 522 C C . ARG A 1 68 ? -22.089 -3.384 40.052 1.00 58.06 68 ARG A C 1
ATOM 524 O O . ARG A 1 68 ? -22.317 -2.498 40.869 1.00 58.06 68 ARG A O 1
ATOM 531 N N . THR A 1 69 ? -22.942 -4.363 39.772 1.00 61.03 69 THR A N 1
ATOM 532 C CA . THR A 1 69 ? -24.126 -4.669 40.570 1.00 61.03 69 THR A CA 1
ATOM 533 C C . THR A 1 69 ? -23.683 -4.875 42.015 1.00 61.03 69 THR A C 1
ATOM 535 O O . THR A 1 69 ? -22.841 -5.727 42.296 1.00 61.03 69 THR A O 1
ATOM 538 N N . ALA A 1 70 ? -24.193 -4.036 42.912 1.00 53.88 70 ALA A N 1
ATOM 539 C CA . ALA A 1 70 ? -24.034 -4.194 44.346 1.00 53.88 70 ALA A CA 1
ATOM 540 C C . ALA A 1 70 ? -24.988 -5.291 44.832 1.00 53.88 70 ALA A C 1
ATOM 542 O O . ALA A 1 70 ? -26.183 -5.237 44.538 1.00 53.88 70 ALA A O 1
ATOM 543 N N . SER A 1 71 ? -24.467 -6.273 45.563 1.00 57.66 71 SER A N 1
ATOM 544 C CA . SER A 1 71 ? -25.194 -7.139 46.498 1.00 57.66 71 SER A CA 1
ATOM 545 C C . SER A 1 71 ? -24.194 -7.702 47.495 1.00 57.66 71 SER A C 1
ATOM 547 O O . SER A 1 71 ? -23.100 -8.106 47.037 1.00 57.66 71 SER A O 1
#

Radius of gyration: 20.67 Å; Cα contacts (8 Å, |Δi|>4): 12; chains: 1; bounding box: 37×30×73 Å

pLDDT: mean 82.57, std 17.24, range [47.56, 98.5]

Mean predicted aligned error: 11.61 Å